Protein AF-A0A381FA49-F1 (afdb_monomer_lite)

Radius of gyration: 12.33 Å; chains: 1; bounding box: 37×20×34 Å

Foldseek 3Di:
DDEQEDWADPDPFKTKGKDFPVDDDDFQHKYFHDPPRPPDDPDDPGRIWTFHAWDDKAADPPDRGMIMTITGIDDDDDPD

Organism: NCBI:txid254

Structure (mmCIF, N/CA/C/O backbone):
data_AF-A0A381FA49-F1
#
_entry.id   AF-A0A381FA49-F1
#
loop_
_atom_site.group_PDB
_atom_site.id
_atom_site.type_symbol
_atom_site.label_atom_id
_atom_site.label_alt_id
_atom_site.label_comp_id
_atom_site.label_asym_id
_atom_site.label_entity_id
_atom_site.label_seq_id
_atom_site.pdbx_PDB_ins_code
_atom_site.Cartn_x
_atom_site.Cartn_y
_atom_site.Cartn_z
_atom_site.occupancy
_atom_site.B_iso_or_equiv
_atom_site.auth_seq_id
_atom_site.auth_comp_id
_atom_site.auth_asym_id
_atom_site.auth_atom_id
_atom_site.pdbx_PDB_model_num
ATOM 1 N N . MET A 1 1 ? 10.943 -7.197 6.746 1.00 52.00 1 MET A N 1
ATOM 2 C CA . MET A 1 1 ? 10.032 -6.092 6.376 1.00 52.00 1 MET A CA 1
ATOM 3 C C . MET A 1 1 ? 8.647 -6.668 6.119 1.00 52.00 1 MET A C 1
ATOM 5 O O . MET A 1 1 ? 8.587 -7.790 5.621 1.00 52.00 1 MET A O 1
ATOM 9 N N . PRO A 1 2 ? 7.557 -5.989 6.509 1.00 60.03 2 PRO A N 1
ATOM 10 C CA . PRO A 1 2 ? 6.209 -6.415 6.140 1.00 60.03 2 PRO A CA 1
ATOM 11 C C . PRO A 1 2 ? 6.032 -6.342 4.615 1.00 60.03 2 PRO A C 1
ATOM 13 O O . PRO A 1 2 ? 6.482 -5.386 3.993 1.00 60.03 2 PRO A O 1
ATOM 16 N N . ASN A 1 3 ? 5.404 -7.363 4.023 1.00 62.03 3 ASN A N 1
ATOM 17 C CA . ASN A 1 3 ? 5.008 -7.365 2.613 1.00 62.03 3 ASN A CA 1
ATOM 18 C C . ASN A 1 3 ? 3.504 -7.082 2.522 1.00 62.03 3 ASN A C 1
ATOM 20 O O . ASN A 1 3 ? 2.699 -7.843 3.063 1.00 62.03 3 ASN A O 1
ATOM 24 N N . PHE A 1 4 ? 3.119 -5.995 1.856 1.00 71.81 4 PHE A N 1
ATOM 25 C CA . PHE A 1 4 ? 1.713 -5.629 1.675 1.0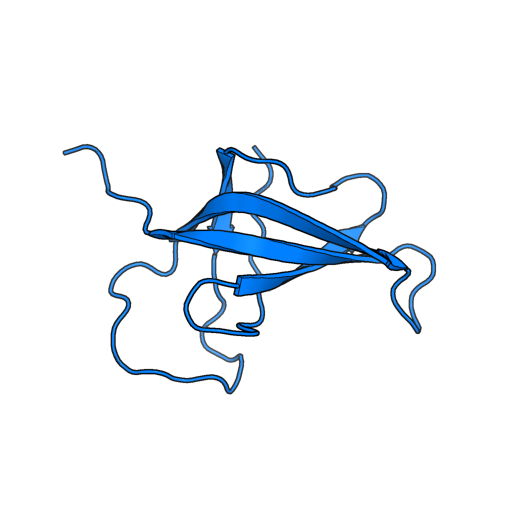0 71.81 4 PHE A CA 1
ATOM 26 C C . PHE A 1 4 ? 1.176 -6.185 0.354 1.00 71.81 4 PHE A C 1
ATOM 28 O O . PHE A 1 4 ? 1.507 -5.672 -0.705 1.00 71.81 4 PHE A O 1
ATOM 35 N N . THR A 1 5 ? 0.342 -7.229 0.390 1.00 63.19 5 THR A N 1
ATOM 36 C CA . THR A 1 5 ? -0.092 -7.962 -0.824 1.00 63.19 5 THR A CA 1
ATOM 37 C C . THR A 1 5 ? -1.388 -7.438 -1.468 1.00 63.19 5 THR A C 1
ATOM 39 O O . THR A 1 5 ? -1.704 -7.777 -2.606 1.00 63.19 5 THR A O 1
ATOM 42 N N . ALA A 1 6 ? -2.169 -6.619 -0.760 1.00 67.94 6 ALA A N 1
ATOM 43 C CA . ALA A 1 6 ? -3.479 -6.146 -1.219 1.00 67.94 6 ALA A CA 1
ATOM 44 C C . ALA A 1 6 ? -3.466 -4.639 -1.513 1.00 67.94 6 ALA A C 1
ATOM 46 O O . ALA A 1 6 ? -4.160 -3.857 -0.864 1.00 67.94 6 ALA A O 1
ATOM 47 N N . MET A 1 7 ? -2.640 -4.230 -2.476 1.00 73.56 7 MET A N 1
ATOM 48 C CA . MET A 1 7 ? -2.608 -2.846 -2.950 1.00 73.56 7 MET A CA 1
ATOM 49 C C . MET A 1 7 ? -3.617 -2.599 -4.078 1.00 73.56 7 MET A C 1
ATOM 51 O O . MET A 1 7 ? -3.737 -3.405 -5.004 1.00 73.56 7 MET A O 1
ATOM 55 N N . PHE A 1 8 ? -4.295 -1.451 -4.041 1.00 74.81 8 PHE A N 1
ATOM 56 C CA . PHE A 1 8 ? -5.221 -1.002 -5.086 1.00 74.81 8 PHE A CA 1
ATOM 57 C C . PHE A 1 8 ? -4.677 0.264 -5.743 1.00 74.81 8 PHE A C 1
ATOM 59 O O . PHE A 1 8 ? -4.476 1.270 -5.064 1.00 74.81 8 PHE A O 1
ATOM 66 N N . GLN A 1 9 ? -4.441 0.227 -7.053 1.00 74.69 9 GLN A N 1
ATOM 67 C CA . GLN A 1 9 ? -3.859 1.352 -7.779 1.00 74.69 9 GLN A CA 1
ATOM 68 C C . GLN A 1 9 ? -4.816 2.554 -7.817 1.00 74.69 9 GLN A C 1
ATOM 70 O O . GLN A 1 9 ? -5.912 2.472 -8.356 1.00 74.69 9 GLN A O 1
ATOM 75 N N . TYR A 1 10 ? -4.396 3.685 -7.262 1.00 70.31 10 TYR A N 1
ATOM 76 C CA . TYR A 1 10 ? -5.140 4.943 -7.314 1.00 70.31 10 TYR A CA 1
ATOM 77 C C . TYR A 1 10 ? -4.738 5.788 -8.534 1.00 70.31 10 TYR A C 1
ATOM 79 O O . TYR A 1 10 ? -5.583 6.418 -9.163 1.00 70.31 10 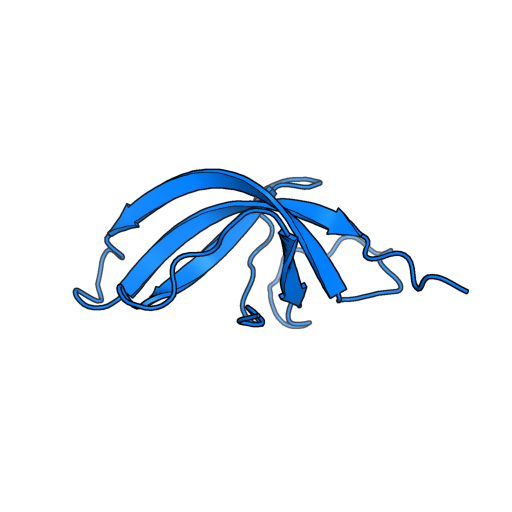TYR A O 1
ATOM 87 N N . SER A 1 11 ? -3.450 5.773 -8.898 1.00 72.88 11 SER A N 1
ATOM 88 C CA . SER A 1 11 ? -2.888 6.465 -10.069 1.00 72.88 11 SER A CA 1
ATOM 89 C C . SER A 1 11 ? -1.656 5.713 -10.604 1.00 72.88 11 SER A C 1
ATOM 91 O O . SER A 1 11 ? -1.367 4.610 -10.151 1.00 72.88 11 SER A O 1
ATOM 93 N N . ALA A 1 12 ? -0.923 6.260 -11.582 1.00 74.50 12 ALA A N 1
ATOM 94 C CA . ALA A 1 12 ? 0.190 5.578 -12.260 1.00 74.50 12 ALA A CA 1
ATOM 95 C C . ALA A 1 12 ? 1.220 4.917 -11.314 1.00 74.50 12 ALA A C 1
ATOM 97 O O . ALA A 1 12 ? 1.690 3.814 -11.606 1.00 74.50 12 ALA A O 1
ATOM 98 N N . ASP A 1 13 ? 1.532 5.559 -10.192 1.00 79.19 13 ASP A N 1
ATOM 99 C CA . ASP A 1 13 ? 2.500 5.132 -9.176 1.00 79.19 13 ASP A CA 1
ATOM 100 C C . ASP A 1 13 ? 1.946 5.194 -7.742 1.00 79.19 13 ASP A C 1
ATOM 102 O O . ASP A 1 13 ? 2.645 4.845 -6.794 1.00 79.19 13 ASP A O 1
ATOM 106 N N . THR A 1 14 ? 0.693 5.618 -7.573 1.00 84.62 14 THR A N 1
ATOM 107 C CA . THR A 1 14 ? 0.049 5.752 -6.267 1.00 84.62 14 THR A CA 1
ATOM 108 C C . THR A 1 14 ? -0.901 4.588 -6.015 1.00 84.62 14 THR A C 1
ATOM 110 O O . THR A 1 14 ? -1.721 4.248 -6.869 1.00 84.62 14 THR A O 1
ATOM 113 N N . PHE A 1 15 ? -0.839 4.007 -4.823 1.00 86.06 15 PHE A N 1
ATOM 114 C CA . PHE A 1 15 ? -1.603 2.840 -4.403 1.00 86.06 15 PHE A CA 1
ATOM 115 C C . PHE A 1 15 ? -2.254 3.087 -3.047 1.00 86.06 15 PHE A C 1
ATOM 117 O O . PHE A 1 15 ? -1.740 3.835 -2.223 1.00 86.06 15 PHE A O 1
ATOM 124 N N . SER A 1 16 ? -3.384 2.438 -2.797 1.00 86.50 16 SER A N 1
ATOM 125 C CA . SER A 1 16 ? -3.973 2.357 -1.466 1.00 86.50 16 SER A CA 1
ATOM 126 C C . SER A 1 16 ? -3.736 0.980 -0.859 1.00 86.50 16 SER A C 1
ATOM 128 O O . SER A 1 16 ? -3.862 -0.037 -1.544 1.00 86.50 16 SER A O 1
ATOM 130 N N . VAL A 1 17 ? -3.373 0.958 0.421 1.00 86.50 17 VAL A N 1
ATOM 131 C CA . VAL A 1 17 ? -3.044 -0.247 1.187 1.00 86.50 17 VAL A CA 1
ATOM 132 C C . VAL A 1 17 ? -3.892 -0.268 2.443 1.00 86.50 17 VAL A C 1
ATOM 134 O O . VAL A 1 17 ? -3.853 0.681 3.224 1.00 86.50 17 VAL A O 1
ATOM 137 N N . VAL A 1 18 ? -4.638 -1.351 2.651 1.00 86.75 18 VAL A N 1
ATOM 138 C CA . VAL A 1 18 ? -5.348 -1.590 3.911 1.00 86.75 18 VAL A CA 1
ATOM 139 C C . VAL A 1 18 ? -4.450 -2.417 4.823 1.00 86.75 18 VAL A C 1
ATOM 141 O O . VAL A 1 18 ? -3.935 -3.457 4.417 1.00 86.75 18 VAL A O 1
ATOM 144 N N . HIS A 1 19 ? -4.243 -1.953 6.048 1.00 85.50 19 HIS A N 1
ATOM 145 C CA . HIS A 1 19 ? -3.375 -2.605 7.024 1.00 85.50 19 HIS A CA 1
ATOM 146 C C . HIS A 1 19 ? -3.909 -2.390 8.439 1.00 85.50 19 HIS A C 1
ATOM 148 O O . HIS A 1 19 ? -4.693 -1.478 8.680 1.00 85.50 19 HIS A O 1
ATOM 154 N N . ASN A 1 20 ? -3.485 -3.204 9.403 1.00 86.00 20 ASN A N 1
ATOM 155 C CA . ASN A 1 20 ? -3.874 -2.978 10.794 1.00 86.00 20 ASN A CA 1
ATOM 156 C C . ASN A 1 20 ? -3.044 -1.847 11.434 1.00 86.00 20 ASN A C 1
ATOM 158 O O . ASN A 1 20 ? -2.026 -1.402 10.891 1.00 86.00 20 ASN A O 1
ATOM 162 N N . ASN A 1 21 ? -3.459 -1.391 12.618 1.00 77.69 21 ASN A N 1
ATOM 163 C CA . ASN A 1 21 ? -2.762 -0.327 13.352 1.00 77.69 21 ASN A CA 1
ATOM 164 C C . ASN A 1 21 ? -1.291 -0.641 13.686 1.00 77.69 21 ASN A C 1
ATOM 166 O O . ASN A 1 21 ? -0.493 0.289 13.808 1.00 77.69 21 ASN A O 1
ATOM 170 N N . ALA A 1 22 ? -0.928 -1.919 13.823 1.00 81.88 22 ALA A N 1
ATOM 171 C CA . ALA A 1 22 ? 0.423 -2.352 14.176 1.00 81.88 22 ALA A CA 1
ATOM 172 C C . ALA A 1 22 ? 1.376 -2.420 12.967 1.00 81.88 22 ALA A C 1
ATOM 174 O O . ALA A 1 22 ? 2.591 -2.373 13.146 1.00 81.88 22 ALA A O 1
ATOM 175 N N . SER A 1 23 ? 0.853 -2.499 11.741 1.00 82.44 23 SER A N 1
ATOM 176 C CA . SER A 1 23 ? 1.632 -2.734 10.520 1.00 82.44 23 SER A CA 1
ATOM 177 C C . SER A 1 23 ? 1.531 -1.566 9.536 1.00 82.44 23 SER A C 1
ATOM 179 O O . SER A 1 23 ? 1.128 -1.751 8.389 1.00 82.44 23 SER A O 1
ATOM 181 N N . ARG A 1 24 ? 1.840 -0.345 9.983 1.00 86.69 24 ARG A N 1
ATOM 182 C CA . ARG A 1 24 ? 1.820 0.827 9.093 1.00 86.69 24 ARG A CA 1
ATOM 183 C C . ARG A 1 24 ? 2.929 0.731 8.036 1.00 86.69 24 ARG A C 1
ATOM 185 O O . ARG A 1 24 ? 4.067 0.479 8.437 1.00 86.69 24 ARG A O 1
ATOM 192 N N . PRO A 1 25 ? 2.626 0.965 6.745 1.00 88.50 25 PRO A N 1
ATOM 193 C CA . PRO A 1 25 ? 3.633 0.987 5.694 1.00 88.50 25 PRO A CA 1
ATOM 194 C C . PRO A 1 25 ? 4.640 2.106 5.933 1.00 88.50 25 PRO A 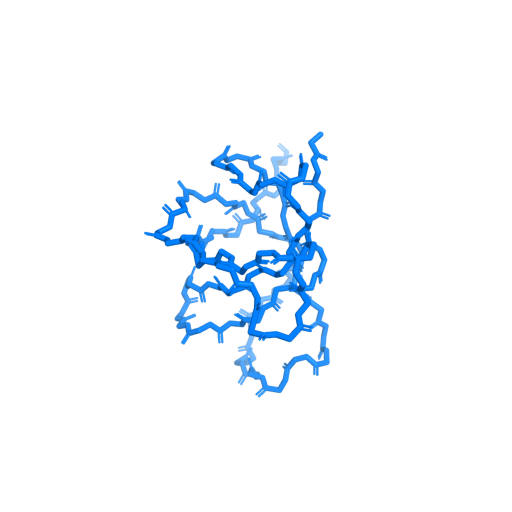C 1
ATOM 196 O O . PRO A 1 25 ? 4.301 3.169 6.460 1.00 88.50 25 PRO A O 1
ATOM 199 N N . LYS A 1 26 ? 5.884 1.861 5.538 1.00 90.00 26 LYS A N 1
ATOM 200 C CA . LYS A 1 26 ? 6.997 2.804 5.617 1.00 90.00 26 LYS A CA 1
ATOM 201 C C . LYS A 1 26 ? 7.756 2.830 4.290 1.00 90.00 26 LYS A C 1
ATOM 203 O O . LYS A 1 26 ? 7.703 1.860 3.535 1.00 90.00 26 LYS A O 1
ATOM 208 N N . PRO A 1 27 ? 8.497 3.912 4.005 1.00 89.12 27 PRO A N 1
ATOM 209 C CA . PRO A 1 27 ? 9.462 3.901 2.915 1.00 89.12 27 PRO A CA 1
ATOM 210 C C . PRO A 1 27 ? 10.426 2.712 3.033 1.00 89.12 27 PRO A C 1
ATOM 212 O O . PRO A 1 27 ? 10.849 2.367 4.139 1.00 89.12 27 PRO A O 1
ATOM 215 N N . ASN A 1 28 ? 10.771 2.114 1.894 1.00 86.38 28 ASN A N 1
ATOM 216 C CA . ASN A 1 28 ? 11.554 0.882 1.729 1.00 86.38 28 ASN A CA 1
ATOM 217 C C . ASN A 1 28 ? 10.848 -0.420 2.136 1.00 86.38 28 ASN A C 1
ATOM 219 O O . ASN A 1 28 ? 11.447 -1.490 2.020 1.00 86.38 28 ASN A O 1
ATOM 223 N N . ASP A 1 29 ? 9.588 -0.374 2.577 1.00 86.88 29 ASP A N 1
ATOM 224 C CA . ASP A 1 29 ? 8.797 -1.598 2.673 1.00 86.88 29 ASP A CA 1
ATOM 225 C C . ASP A 1 29 ? 8.491 -2.134 1.268 1.00 86.88 29 ASP A C 1
ATOM 227 O O . ASP A 1 29 ? 8.246 -1.384 0.316 1.00 86.88 29 ASP A O 1
ATOM 231 N N . SER A 1 30 ? 8.485 -3.460 1.148 1.00 83.06 30 SER A N 1
ATOM 232 C CA . SER A 1 30 ? 8.084 -4.149 -0.075 1.00 83.06 30 SER A CA 1
ATOM 233 C C . SER A 1 30 ? 6.572 -4.326 -0.114 1.00 83.06 30 SER A C 1
ATOM 235 O O . SER A 1 30 ? 5.924 -4.581 0.904 1.00 83.06 30 SER A O 1
ATOM 237 N N . ALA A 1 31 ? 5.993 -4.240 -1.302 1.00 79.38 31 ALA A N 1
ATOM 238 C CA . ALA A 1 31 ? 4.572 -4.442 -1.480 1.00 79.38 31 ALA A CA 1
ATOM 239 C C . ALA A 1 31 ? 4.267 -5.117 -2.816 1.00 79.38 31 ALA A C 1
ATOM 241 O O . ALA A 1 31 ? 4.928 -4.881 -3.820 1.00 79.38 31 ALA A O 1
ATOM 242 N N . THR A 1 32 ? 3.251 -5.970 -2.829 1.00 78.31 32 THR A N 1
ATOM 243 C CA . THR A 1 32 ? 2.841 -6.747 -3.998 1.00 78.31 32 THR A CA 1
ATOM 244 C C . THR A 1 32 ? 1.430 -6.340 -4.422 1.00 78.31 32 THR A C 1
ATOM 246 O O . THR A 1 32 ? 0.535 -6.242 -3.585 1.00 78.31 32 THR A O 1
ATOM 249 N N . VAL A 1 33 ? 1.192 -6.104 -5.714 1.00 72.31 33 VAL A N 1
ATOM 250 C CA . VAL A 1 33 ? -0.160 -5.825 -6.240 1.00 72.31 33 VAL A CA 1
ATOM 251 C C . VAL A 1 33 ? -0.850 -7.136 -6.627 1.00 72.31 33 VAL A C 1
ATOM 253 O O . VAL A 1 33 ? -0.347 -7.868 -7.481 1.00 72.31 33 VAL A O 1
ATOM 256 N N . TYR A 1 34 ? -2.023 -7.428 -6.054 1.00 65.00 34 TYR A N 1
ATOM 257 C CA . TYR A 1 34 ? -2.786 -8.636 -6.393 1.00 65.00 34 TYR A CA 1
ATOM 258 C C . TYR A 1 34 ? -3.505 -8.517 -7.748 1.00 65.00 34 TYR A C 1
ATOM 260 O O . TYR A 1 34 ? -4.145 -7.513 -8.044 1.00 65.00 34 TYR A O 1
ATOM 268 N N . TRP A 1 35 ? -3.477 -9.590 -8.545 1.00 53.16 35 TRP A N 1
ATOM 269 C CA . TRP A 1 35 ? -3.927 -9.632 -9.948 1.00 53.16 35 TRP A CA 1
ATOM 270 C C . TRP A 1 35 ? -5.431 -9.370 -10.182 1.00 53.16 35 TRP A C 1
ATOM 272 O O . TRP A 1 35 ? -5.844 -9.149 -11.316 1.00 53.16 35 TRP A O 1
ATOM 282 N N . LYS A 1 36 ? -6.259 -9.397 -9.128 1.00 49.50 36 LYS A N 1
ATOM 283 C CA . LYS A 1 36 ? -7.729 -9.258 -9.208 1.00 49.50 36 LYS A CA 1
ATOM 284 C C . LYS A 1 36 ? -8.268 -7.866 -8.871 1.00 49.50 36 LYS A C 1
ATOM 286 O O . LYS A 1 36 ? -9.484 -7.691 -8.838 1.00 49.50 36 LYS A O 1
ATOM 291 N N . THR A 1 37 ? -7.419 -6.877 -8.604 1.00 51.06 37 THR A N 1
ATOM 292 C CA . THR A 1 37 ? -7.896 -5.496 -8.482 1.00 51.06 37 THR A CA 1
ATOM 293 C C . THR A 1 37 ? -8.152 -4.953 -9.885 1.00 51.06 37 THR A C 1
ATOM 295 O O . THR A 1 37 ? -7.253 -4.890 -10.717 1.00 51.06 37 THR A O 1
ATOM 298 N N . THR A 1 38 ? -9.413 -4.631 -10.179 1.00 44.41 38 THR A N 1
ATOM 299 C CA . THR A 1 38 ? -9.926 -4.207 -11.494 1.00 44.41 38 THR A CA 1
ATOM 300 C C . THR A 1 38 ? -9.418 -2.817 -11.907 1.00 44.41 38 THR A C 1
ATOM 302 O O . THR A 1 38 ? -10.198 -1.909 -12.160 1.00 44.41 38 THR A O 1
ATOM 305 N N . LEU A 1 39 ? -8.102 -2.631 -11.961 1.00 43.88 39 LEU A N 1
ATOM 306 C CA . LEU A 1 39 ? -7.398 -1.437 -12.427 1.00 43.88 39 LEU A CA 1
ATOM 307 C C . LEU A 1 39 ? -6.239 -1.904 -13.315 1.00 43.88 39 LEU A C 1
ATOM 309 O O . LEU A 1 39 ? -5.060 -1.718 -13.032 1.00 43.88 39 LEU A O 1
ATOM 313 N N . HIS A 1 40 ? -6.591 -2.598 -14.398 1.00 41.09 40 HIS A N 1
ATOM 314 C CA . HIS A 1 40 ? -5.628 -3.082 -15.376 1.00 41.09 40 HIS A CA 1
ATOM 315 C C . HIS A 1 40 ? -5.095 -1.930 -16.235 1.00 41.09 40 HIS A C 1
ATOM 317 O O . HIS A 1 40 ? -5.808 -1.389 -17.080 1.00 41.09 40 HIS A O 1
ATOM 323 N N . ARG A 1 41 ? -3.786 -1.677 -16.149 1.00 41.12 41 ARG A N 1
ATOM 324 C CA . ARG A 1 41 ? -2.990 -1.351 -17.339 1.00 41.12 41 ARG A CA 1
ATOM 325 C C . ARG A 1 41 ? -2.058 -2.528 -17.636 1.00 41.12 41 ARG A C 1
ATOM 327 O O . ARG A 1 41 ? -1.404 -3.052 -16.739 1.00 41.12 41 ARG A O 1
ATOM 334 N N . LYS A 1 42 ? -2.014 -2.961 -18.900 1.00 42.31 42 LYS A N 1
ATOM 335 C CA . LYS A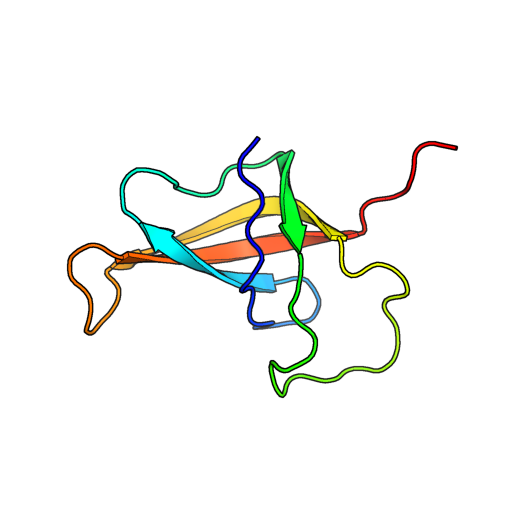 1 42 ? -1.076 -3.977 -19.409 1.00 42.31 42 LYS A CA 1
ATOM 336 C C . LYS A 1 42 ? 0.346 -3.404 -19.371 1.00 42.31 42 LYS A C 1
ATOM 338 O O . LYS A 1 42 ? 0.641 -2.578 -20.224 1.00 42.31 42 LYS A O 1
ATOM 343 N N . ASN A 1 43 ? 1.161 -3.777 -18.383 1.00 39.78 43 ASN A N 1
ATOM 344 C CA . ASN A 1 43 ? 2.641 -3.808 -18.399 1.00 39.78 43 ASN A CA 1
ATOM 345 C C . ASN A 1 43 ? 3.231 -3.470 -17.026 1.00 39.78 43 ASN A C 1
ATOM 347 O O . ASN A 1 43 ? 3.815 -2.406 -16.836 1.00 39.78 43 ASN A O 1
ATOM 351 N N . ARG A 1 44 ? 3.156 -4.403 -16.078 1.00 50.91 44 ARG A N 1
ATOM 352 C CA . ARG A 1 44 ? 4.245 -4.563 -15.110 1.00 50.91 44 ARG A CA 1
ATOM 353 C C . ARG A 1 44 ? 4.592 -6.047 -15.073 1.00 50.91 44 ARG A C 1
ATOM 355 O O . ARG A 1 44 ? 3.709 -6.870 -14.858 1.00 50.91 44 ARG A O 1
ATOM 362 N N . SER A 1 45 ? 5.837 -6.373 -15.406 1.00 48.03 45 SER A N 1
ATOM 363 C CA . SER A 1 45 ? 6.388 -7.734 -15.385 1.00 48.03 45 SER A CA 1
ATOM 364 C C . SER A 1 45 ? 6.666 -8.217 -13.960 1.00 48.03 45 SER A C 1
ATOM 366 O O . SER A 1 45 ? 6.651 -9.420 -13.725 1.00 48.03 45 SER A O 1
ATOM 368 N N . SER A 1 46 ? 6.850 -7.302 -13.004 1.00 59.28 46 SER A N 1
ATOM 369 C CA . SER A 1 46 ? 6.937 -7.611 -11.579 1.00 59.28 46 SER A CA 1
ATOM 370 C C . SER A 1 46 ? 5.731 -7.036 -10.830 1.00 59.28 46 SER A C 1
ATOM 372 O O . SER A 1 46 ? 5.360 -5.868 -10.969 1.00 59.28 46 SER A O 1
ATOM 374 N N . HIS A 1 47 ? 5.088 -7.887 -10.030 1.00 69.00 47 HIS A N 1
ATOM 375 C CA . HIS A 1 47 ? 4.037 -7.477 -9.094 1.00 69.00 47 HIS A CA 1
ATOM 376 C C . HIS A 1 47 ? 4.609 -6.809 -7.840 1.00 69.00 47 HIS A C 1
ATOM 378 O O . HIS A 1 47 ? 3.836 -6.276 -7.046 1.00 69.00 47 HIS A O 1
ATOM 384 N N . ASN A 1 48 ? 5.935 -6.843 -7.683 1.00 76.88 48 ASN A N 1
ATOM 385 C CA . ASN A 1 48 ? 6.656 -6.383 -6.509 1.00 76.88 48 A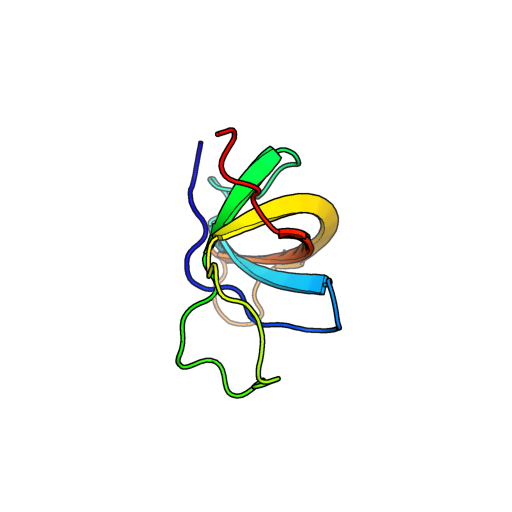SN A CA 1
ATOM 386 C C . ASN A 1 48 ? 7.108 -4.933 -6.686 1.00 76.88 48 ASN A C 1
ATOM 388 O O . ASN A 1 48 ? 7.755 -4.576 -7.673 1.00 76.88 48 ASN A O 1
ATOM 392 N N . LEU A 1 49 ? 6.768 -4.108 -5.707 1.00 82.12 49 LEU A N 1
ATOM 393 C CA . LEU A 1 49 ? 7.030 -2.683 -5.669 1.00 82.12 49 LEU A CA 1
ATOM 394 C C . LEU A 1 49 ? 7.721 -2.303 -4.359 1.00 82.12 49 LEU A C 1
ATOM 396 O O . LEU A 1 49 ? 7.479 -2.915 -3.318 1.00 82.12 49 LEU A O 1
ATOM 400 N N . ASN A 1 50 ? 8.528 -1.251 -4.409 1.00 86.25 50 ASN A N 1
ATOM 401 C CA . ASN A 1 50 ? 9.057 -0.579 -3.229 1.00 86.25 50 ASN A CA 1
ATOM 402 C C . ASN A 1 50 ? 8.174 0.615 -2.894 1.00 86.25 50 ASN A C 1
ATOM 404 O O . ASN A 1 50 ? 7.867 1.423 -3.772 1.00 86.25 50 ASN A O 1
ATOM 408 N N . ILE A 1 51 ? 7.776 0.750 -1.629 1.00 88.75 51 ILE A N 1
ATOM 409 C CA . ILE A 1 51 ? 7.149 1.978 -1.141 1.00 88.75 51 ILE A CA 1
ATOM 410 C C . ILE A 1 51 ? 8.234 3.046 -1.043 1.00 88.75 51 ILE A C 1
ATOM 412 O O . ILE A 1 51 ? 9.181 2.908 -0.274 1.00 88.75 51 ILE A O 1
ATOM 416 N N . VAL A 1 52 ? 8.079 4.125 -1.801 1.00 91.62 52 VAL A N 1
ATOM 417 C CA . VAL A 1 52 ? 8.992 5.276 -1.753 1.00 91.62 52 VAL A CA 1
ATOM 418 C C . VAL A 1 52 ? 8.472 6.361 -0.818 1.00 91.62 52 VAL A C 1
ATOM 420 O O . VAL A 1 52 ? 9.251 7.137 -0.274 1.00 91.62 52 VAL A O 1
ATOM 423 N N . GLU A 1 53 ? 7.155 6.415 -0.603 1.00 92.62 53 GLU A N 1
ATOM 424 C CA . GLU A 1 53 ? 6.522 7.483 0.166 1.00 92.62 53 GLU A CA 1
ATOM 425 C C . GLU A 1 53 ? 5.142 7.072 0.688 1.00 92.62 53 GLU A C 1
ATOM 427 O O . GLU A 1 53 ? 4.377 6.405 -0.010 1.00 92.62 53 GLU A O 1
ATOM 432 N N . VAL A 1 54 ? 4.800 7.513 1.901 1.00 92.06 54 VAL A N 1
ATOM 433 C CA . VAL A 1 54 ? 3.443 7.416 2.456 1.00 92.06 54 VAL A CA 1
ATOM 434 C C . VAL A 1 54 ? 2.818 8.806 2.400 1.00 92.06 54 VAL A C 1
ATOM 436 O O . VAL A 1 54 ? 3.248 9.702 3.119 1.00 92.06 54 VAL A O 1
ATOM 439 N N . LEU A 1 55 ? 1.817 8.982 1.538 1.00 93.31 55 LEU A N 1
ATOM 440 C CA . LEU A 1 55 ? 1.179 10.271 1.259 1.00 93.31 55 LEU A CA 1
ATOM 441 C C . LEU A 1 55 ? 0.100 10.617 2.291 1.00 93.31 55 LEU A C 1
ATOM 443 O O . LEU A 1 55 ? -0.024 11.757 2.724 1.00 93.31 55 LEU A O 1
ATOM 447 N N . GLU A 1 56 ? -0.698 9.626 2.685 1.00 93.62 56 GLU A N 1
ATOM 448 C CA . GLU A 1 56 ? -1.816 9.800 3.617 1.00 93.62 56 GLU A CA 1
ATOM 449 C C . GLU A 1 56 ? -2.023 8.507 4.407 1.00 93.62 56 GLU A C 1
ATOM 451 O O . GLU A 1 56 ? -1.764 7.414 3.907 1.00 93.62 56 GLU A O 1
ATOM 456 N N . THR A 1 57 ? -2.515 8.605 5.642 1.00 92.12 57 THR A N 1
ATOM 457 C CA . THR A 1 57 ? -3.054 7.461 6.389 1.00 92.12 57 THR A CA 1
ATOM 458 C C . THR A 1 57 ? -4.301 7.887 7.143 1.00 92.12 57 THR A C 1
ATOM 460 O O . THR A 1 57 ? -4.281 8.882 7.865 1.00 92.12 57 THR A O 1
ATOM 463 N N . ARG A 1 58 ? -5.379 7.116 7.006 1.00 92.06 58 ARG A N 1
ATOM 464 C CA . ARG A 1 58 ? -6.664 7.380 7.666 1.00 92.06 58 ARG A CA 1
ATOM 465 C C . ARG A 1 58 ? -7.318 6.094 8.159 1.00 92.06 58 ARG A C 1
ATOM 467 O O . ARG A 1 58 ? -6.970 5.005 7.705 1.00 92.06 58 ARG A O 1
ATOM 474 N N . SER A 1 59 ? -8.286 6.219 9.062 1.00 91.69 59 SER A N 1
ATOM 475 C CA . SER A 1 59 ? -9.055 5.076 9.563 1.00 91.69 59 SER A CA 1
ATOM 476 C C . SER A 1 59 ? -9.884 4.420 8.461 1.00 91.69 59 SER A C 1
ATOM 478 O O . SER A 1 59 ? -10.457 5.107 7.609 1.00 91.69 59 SER A O 1
ATOM 480 N N . HIS A 1 60 ? -9.966 3.088 8.474 1.00 88.88 60 HIS A N 1
ATOM 481 C CA . HIS A 1 60 ? -10.869 2.371 7.586 1.00 88.88 60 HIS A CA 1
ATOM 482 C C . HIS A 1 60 ? -12.325 2.662 7.986 1.00 88.88 60 HIS A C 1
ATOM 484 O O . HIS A 1 60 ? -12.664 2.712 9.166 1.00 88.88 60 HIS A O 1
ATOM 490 N N . LYS A 1 61 ? -13.206 2.882 6.999 1.00 86.12 61 LYS A N 1
ATOM 491 C CA . LYS A 1 61 ? -14.576 3.373 7.254 1.00 86.12 61 LYS A CA 1
ATOM 492 C C . LYS A 1 61 ? -15.436 2.403 8.066 1.00 86.12 61 LYS A C 1
ATOM 494 O O . LYS A 1 61 ? -16.334 2.844 8.771 1.00 86.12 61 LYS A O 1
ATOM 499 N N . THR A 1 62 ? -15.197 1.102 7.919 1.00 86.12 62 THR A N 1
ATOM 500 C CA . THR A 1 62 ? -16.042 0.046 8.502 1.00 86.12 62 THR A CA 1
ATOM 501 C C . THR A 1 62 ? -15.296 -0.893 9.441 1.00 86.12 62 THR A C 1
ATOM 503 O O . THR A 1 62 ? -15.940 -1.684 10.118 1.00 86.12 62 THR A O 1
ATOM 506 N N . ASP A 1 63 ? -13.963 -0.832 9.480 1.00 86.69 63 ASP A N 1
ATOM 507 C CA . ASP A 1 63 ? -13.145 -1.703 10.329 1.00 86.69 63 ASP A CA 1
ATOM 508 C C . ASP A 1 63 ? -12.310 -0.818 11.265 1.00 86.69 63 ASP A C 1
ATOM 510 O O . ASP A 1 63 ? -11.386 -0.152 10.799 1.00 86.69 63 ASP A O 1
ATOM 514 N N . PRO A 1 64 ? -12.622 -0.768 12.571 1.00 86.25 64 PRO A N 1
ATOM 515 C CA . PRO A 1 64 ? -11.933 0.110 13.514 1.00 86.25 64 PRO A CA 1
ATOM 516 C C . PRO A 1 64 ? -10.485 -0.318 13.802 1.00 86.25 64 PRO A C 1
ATOM 518 O O . PRO A 1 64 ? -9.718 0.465 14.364 1.00 86.25 64 PRO A O 1
ATOM 521 N N . TYR A 1 65 ? -10.097 -1.542 13.435 1.00 87.62 65 TYR A N 1
ATOM 522 C CA . TYR A 1 65 ? -8.744 -2.061 13.640 1.00 87.62 65 TYR A CA 1
ATOM 523 C C . TYR A 1 65 ? -7.857 -1.912 12.401 1.00 87.62 65 TYR A C 1
ATOM 525 O O . TYR A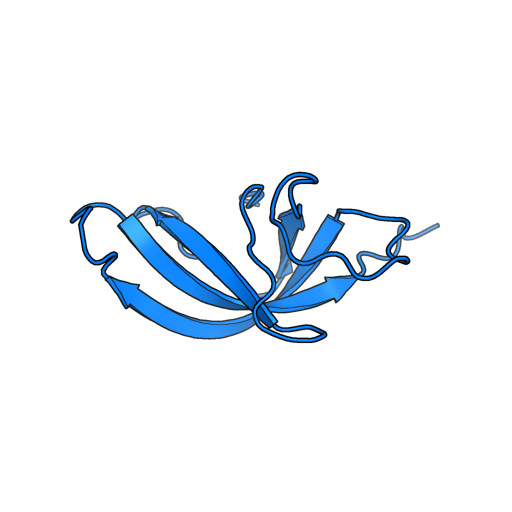 1 65 ? -6.645 -2.148 12.485 1.00 87.62 65 TYR A O 1
ATOM 533 N N . ALA A 1 66 ? -8.443 -1.486 11.279 1.00 87.31 66 ALA A N 1
ATOM 534 C CA . ALA A 1 66 ? -7.751 -1.245 10.028 1.00 87.31 66 ALA A CA 1
ATOM 535 C C . ALA A 1 66 ? -7.600 0.252 9.721 1.00 87.31 66 ALA A C 1
ATOM 537 O O . ALA A 1 66 ? -8.440 1.099 10.030 1.00 87.31 66 ALA A O 1
ATOM 538 N N . LEU A 1 67 ? -6.510 0.565 9.040 1.00 90.56 67 LEU A N 1
ATOM 539 C CA . LEU A 1 67 ? -6.209 1.844 8.429 1.00 90.56 67 LEU A CA 1
ATOM 540 C C . LEU A 1 67 ? -6.077 1.639 6.923 1.00 90.56 67 LEU A C 1
ATOM 542 O O . LEU A 1 67 ? -5.810 0.535 6.445 1.00 90.56 67 LEU A O 1
ATOM 546 N N . ILE A 1 68 ? -6.247 2.724 6.182 1.00 90.19 68 ILE A N 1
ATOM 547 C CA . ILE A 1 68 ? -5.897 2.799 4.772 1.00 90.19 68 ILE A CA 1
ATOM 548 C C . ILE A 1 68 ? -4.821 3.864 4.591 1.00 90.19 68 ILE A C 1
ATOM 550 O O . ILE A 1 68 ? -5.019 5.029 4.951 1.00 90.19 68 ILE A O 1
ATOM 554 N N . SER A 1 69 ? -3.688 3.457 4.031 1.00 91.69 69 SER A N 1
ATOM 555 C CA . SER A 1 69 ? -2.623 4.361 3.615 1.00 91.69 69 SER A CA 1
ATOM 556 C C . SER A 1 69 ? -2.640 4.536 2.109 1.00 91.69 69 SER A C 1
ATOM 558 O O . SER A 1 69 ? -2.805 3.566 1.372 1.00 91.69 69 SER A O 1
ATOM 560 N N . ILE A 1 70 ? -2.438 5.769 1.659 1.00 91.50 70 ILE A N 1
ATOM 561 C CA . ILE A 1 70 ? -2.112 6.071 0.270 1.00 91.50 70 ILE A CA 1
ATOM 562 C C . ILE A 1 70 ? -0.591 6.166 0.184 1.00 91.50 70 ILE A C 1
ATOM 564 O O . ILE A 1 70 ? 0.023 6.936 0.920 1.00 91.50 70 ILE A O 1
ATOM 568 N N . VAL A 1 71 ? 0.015 5.363 -0.679 1.00 90.62 71 VAL A N 1
ATOM 569 C CA . VAL A 1 71 ? 1.465 5.238 -0.830 1.00 90.62 71 VAL A CA 1
ATOM 570 C C . VAL A 1 71 ? 1.864 5.463 -2.278 1.00 90.62 71 VAL A C 1
ATOM 572 O O . VAL A 1 71 ? 1.114 5.121 -3.191 1.00 90.62 71 VAL A O 1
ATOM 575 N N . ARG A 1 72 ? 3.054 6.010 -2.496 1.00 89.69 72 ARG A N 1
ATOM 576 C CA . ARG A 1 72 ? 3.705 6.018 -3.804 1.00 89.69 72 ARG A CA 1
ATOM 577 C C . ARG A 1 72 ? 4.694 4.865 -3.859 1.00 89.69 72 ARG A C 1
ATOM 579 O O . ARG A 1 72 ? 5.413 4.614 -2.887 1.00 89.69 72 ARG A O 1
ATOM 586 N N . CYS A 1 73 ? 4.728 4.176 -4.990 1.00 86.94 73 CYS A N 1
ATOM 587 C CA . CYS A 1 73 ? 5.564 3.007 -5.184 1.00 86.94 73 CYS A CA 1
ATOM 588 C C . CYS A 1 73 ? 6.313 3.036 -6.517 1.00 86.94 73 CYS A C 1
ATOM 590 O O . CYS A 1 73 ? 5.769 3.442 -7.545 1.00 86.94 73 CYS A O 1
ATOM 592 N N . GLU A 1 74 ? 7.518 2.480 -6.516 1.00 85.50 74 GLU A N 1
ATOM 593 C CA . GLU A 1 74 ? 8.316 2.219 -7.716 1.00 85.50 74 GLU A CA 1
ATOM 594 C C . GLU A 1 74 ? 8.511 0.715 -7.934 1.00 85.50 74 GLU A C 1
ATOM 596 O O . GLU A 1 74 ? 8.261 -0.089 -7.035 1.00 85.50 74 GLU A O 1
ATOM 601 N N . ALA A 1 75 ? 8.893 0.311 -9.146 1.00 80.44 75 ALA A N 1
ATOM 602 C CA . ALA A 1 75 ? 9.176 -1.094 -9.424 1.00 80.44 75 ALA A CA 1
ATOM 603 C C . ALA A 1 75 ? 10.393 -1.555 -8.612 1.00 80.44 75 ALA A C 1
ATOM 605 O O . ALA A 1 75 ? 11.392 -0.842 -8.548 1.00 80.44 75 ALA A O 1
ATOM 606 N N . GLN A 1 76 ? 10.324 -2.753 -8.028 1.00 74.06 76 GLN A N 1
ATOM 607 C CA . GLN A 1 76 ? 11.538 -3.415 -7.566 1.00 74.06 76 GLN A CA 1
ATOM 608 C C . GLN A 1 76 ? 12.334 -3.846 -8.794 1.00 74.06 76 GLN A C 1
ATOM 610 O O . GLN A 1 76 ? 11.837 -4.610 -9.626 1.00 74.06 76 GLN A O 1
ATOM 615 N N . PHE A 1 77 ? 13.543 -3.312 -8.920 1.00 68.94 77 PHE A N 1
ATOM 616 C CA . PHE A 1 77 ? 14.548 -3.878 -9.800 1.00 68.94 77 PHE A CA 1
ATOM 617 C C . PHE A 1 77 ? 15.198 -5.015 -9.025 1.00 68.94 77 PHE A C 1
ATOM 619 O O . PHE A 1 77 ? 15.660 -4.797 -7.905 1.00 68.94 77 PHE A O 1
ATOM 626 N N . ASP A 1 78 ? 15.191 -6.220 -9.590 1.00 57.00 78 ASP A N 1
ATOM 627 C CA . ASP A 1 78 ? 16.067 -7.268 -9.087 1.00 57.00 78 ASP A CA 1
ATOM 628 C C . ASP A 1 78 ? 17.498 -6.743 -9.264 1.00 57.00 78 ASP A C 1
ATOM 630 O O . ASP A 1 78 ? 17.914 -6.442 -10.387 1.00 57.00 78 ASP A O 1
ATOM 634 N N . GLU A 1 79 ? 18.214 -6.534 -8.157 1.00 49.91 79 GLU A N 1
ATOM 635 C CA . GLU A 1 79 ? 19.657 -6.312 -8.209 1.00 49.91 79 GLU A CA 1
ATOM 636 C C . GLU A 1 79 ? 20.264 -7.587 -8.809 1.00 49.91 79 GLU A C 1
ATOM 638 O O . GLU A 1 79 ? 20.285 -8.636 -8.164 1.00 49.91 79 GLU A O 1
ATOM 643 N N . GLY A 1 80 ? 20.615 -7.513 -10.096 1.00 44.28 80 GLY A N 1
ATOM 644 C CA . GLY A 1 80 ? 21.257 -8.592 -10.848 1.00 44.28 80 GLY A CA 1
ATOM 645 C C . GLY A 1 80 ? 22.691 -8.843 -10.415 1.00 44.28 80 GLY A C 1
ATOM 646 O O . GLY A 1 80 ? 23.358 -7.880 -9.973 1.00 44.28 80 GLY A O 1
#

pLDDT: mean 75.67, std 16.05, range [39.78, 93.62]

Sequence (80 aa):
MPNFTAMFQYSADTFSVVHNNASRPKPNDSATVYWKTTLHRKNRSSHNLNIVEVLETRSHKTDPYALISIVRCEAQFDEG

Secondary structure (DSSP, 8-state):
--EE--EEESSSSEEEEEEETT----TT-EEE--TTSS---S--S--EEEEEEEEEEEE-SS-TTEEEEEEEEEEPP---